Protein AF-A0A6N7E2V2-F1 (afdb_monomer_lite)

Radius of gyration: 22.93 Å; chains: 1; bounding box: 72×33×45 Å

Structure (mmCIF, N/CA/C/O backbone):
data_AF-A0A6N7E2V2-F1
#
_entry.id   AF-A0A6N7E2V2-F1
#
loop_
_atom_site.group_PDB
_atom_site.id
_atom_site.type_symbol
_atom_site.label_atom_id
_atom_site.label_alt_id
_atom_site.label_comp_id
_atom_site.label_asym_id
_atom_site.label_entity_id
_atom_site.label_seq_id
_atom_site.pdbx_PDB_ins_code
_atom_site.Cartn_x
_atom_site.Cartn_y
_atom_site.Cartn_z
_atom_site.occupancy
_atom_site.B_iso_or_equiv
_atom_site.auth_seq_id
_atom_site.auth_comp_id
_atom_site.auth_asym_id
_atom_site.auth_atom_id
_atom_site.pdbx_PDB_model_num
ATOM 1 N N . MET A 1 1 ? 50.466 2.145 -22.787 1.00 43.88 1 MET A N 1
ATOM 2 C CA . MET A 1 1 ? 49.376 1.273 -23.292 1.00 43.88 1 MET A CA 1
ATOM 3 C C . MET A 1 1 ? 48.360 1.014 -22.179 1.00 43.88 1 MET A C 1
ATOM 5 O O . MET A 1 1 ? 48.572 0.124 -21.371 1.00 43.88 1 MET A O 1
ATOM 9 N N . ARG A 1 2 ? 47.292 1.819 -22.063 1.00 52.34 2 ARG A N 1
ATOM 10 C CA . ARG A 1 2 ? 46.244 1.631 -21.031 1.00 52.34 2 ARG A CA 1
ATOM 11 C C . ARG A 1 2 ? 44.860 2.116 -21.496 1.00 52.34 2 ARG A C 1
ATOM 13 O O . ARG A 1 2 ? 44.104 2.671 -20.714 1.00 52.34 2 ARG A O 1
ATOM 20 N N . LEU A 1 3 ? 44.552 1.956 -22.787 1.00 51.25 3 LEU A N 1
ATOM 21 C CA . LEU A 1 3 ? 43.336 2.525 -23.394 1.00 51.25 3 LEU A CA 1
ATOM 22 C C . LEU A 1 3 ? 42.406 1.501 -24.068 1.00 51.25 3 LEU A C 1
ATOM 24 O O . LEU A 1 3 ? 41.339 1.885 -24.523 1.00 51.25 3 LEU A O 1
ATOM 28 N N . LEU A 1 4 ? 42.747 0.205 -24.088 1.00 49.00 4 LEU A N 1
ATOM 29 C CA . LEU A 1 4 ? 41.948 -0.811 -24.800 1.00 49.00 4 LEU A CA 1
ATOM 30 C C . LEU A 1 4 ? 41.183 -1.798 -23.894 1.00 49.00 4 LEU A C 1
ATOM 32 O O . LEU A 1 4 ? 40.393 -2.582 -24.404 1.00 49.00 4 LEU A O 1
ATOM 36 N N . SER A 1 5 ? 41.349 -1.759 -22.564 1.00 56.00 5 SER A N 1
ATOM 37 C CA . SER A 1 5 ? 40.615 -2.649 -21.634 1.00 56.00 5 SER A CA 1
ATOM 38 C C . SER A 1 5 ? 39.292 -2.072 -21.109 1.00 56.00 5 SER A C 1
ATOM 40 O O . SER A 1 5 ? 38.457 -2.808 -20.586 1.00 56.00 5 SER A O 1
ATOM 42 N N . GLN A 1 6 ? 39.086 -0.762 -21.258 1.00 60.50 6 GLN A N 1
ATOM 43 C CA . GLN A 1 6 ? 37.914 -0.037 -20.758 1.00 60.50 6 GLN A CA 1
ATOM 44 C C . GLN A 1 6 ? 36.569 -0.448 -21.406 1.00 60.50 6 GLN A C 1
ATOM 46 O O . GLN A 1 6 ? 35.595 -0.585 -20.665 1.00 60.50 6 GLN A O 1
ATOM 51 N N . PRO A 1 7 ? 36.451 -0.709 -22.730 1.00 64.75 7 PRO A N 1
ATOM 52 C CA . PRO A 1 7 ? 35.139 -0.962 -23.337 1.00 64.75 7 PRO A CA 1
ATOM 53 C C . PRO A 1 7 ? 34.546 -2.328 -22.960 1.00 64.75 7 PRO A C 1
ATOM 55 O O . PRO A 1 7 ? 33.330 -2.450 -22.820 1.00 64.75 7 PRO A O 1
ATOM 58 N N . PHE A 1 8 ? 35.380 -3.351 -22.741 1.00 71.62 8 PHE A N 1
ATOM 59 C CA . PHE A 1 8 ? 34.903 -4.691 -22.381 1.00 71.62 8 PHE A CA 1
ATOM 60 C C . PHE A 1 8 ? 34.397 -4.757 -20.934 1.00 71.62 8 PHE A C 1
ATOM 62 O O . PHE A 1 8 ? 33.333 -5.316 -20.671 1.00 71.62 8 PHE A O 1
ATOM 69 N N . ILE A 1 9 ? 35.114 -4.130 -19.996 1.00 74.31 9 ILE A N 1
ATOM 70 C CA . ILE A 1 9 ? 34.689 -4.046 -18.591 1.00 74.31 9 ILE A CA 1
ATOM 71 C C . ILE A 1 9 ? 33.374 -3.264 -18.488 1.00 74.31 9 ILE A C 1
ATOM 73 O O . ILE A 1 9 ? 32.442 -3.720 -17.824 1.00 74.31 9 ILE A O 1
ATOM 77 N N . LEU A 1 10 ? 33.263 -2.147 -19.215 1.00 72.81 10 LEU A N 1
ATOM 78 C CA . LEU A 1 10 ? 32.038 -1.353 -19.276 1.00 72.81 10 LEU A CA 1
ATOM 79 C C . LEU A 1 10 ? 30.864 -2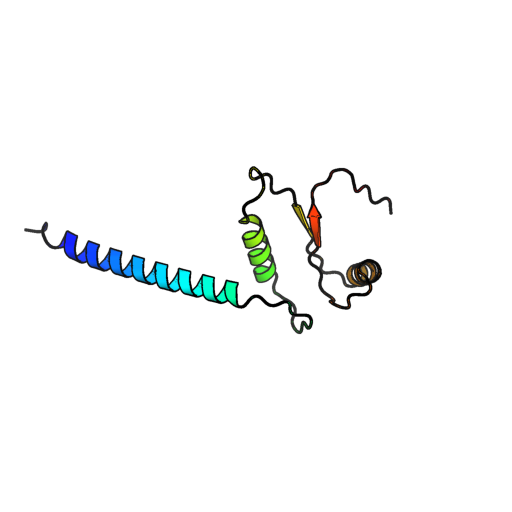.169 -19.849 1.00 72.81 10 LEU A C 1
ATOM 81 O O . LEU A 1 10 ? 29.771 -2.159 -19.288 1.00 72.81 10 LEU A O 1
ATOM 85 N N . TYR A 1 11 ? 31.090 -2.940 -20.917 1.00 77.38 11 TYR A N 1
ATOM 86 C CA . TYR A 1 11 ? 30.075 -3.813 -21.518 1.00 77.38 11 TYR A CA 1
ATOM 87 C C . TYR A 1 11 ? 29.565 -4.886 -20.543 1.00 77.38 11 TYR A C 1
ATOM 89 O O . TYR A 1 11 ? 28.354 -5.086 -20.403 1.00 77.38 11 TYR A O 1
ATOM 97 N N . VAL A 1 12 ? 30.470 -5.553 -19.822 1.00 80.44 12 VAL A N 1
ATOM 98 C CA . VAL A 1 12 ? 30.105 -6.551 -18.804 1.00 80.44 12 VAL A CA 1
ATOM 99 C C . VAL A 1 12 ? 29.312 -5.901 -17.664 1.00 80.44 12 VAL A C 1
ATOM 101 O O . VAL A 1 12 ? 28.290 -6.444 -17.240 1.00 80.44 12 VAL A O 1
ATOM 104 N N . GLN A 1 13 ? 29.723 -4.717 -17.202 1.00 78.44 13 GLN A N 1
ATOM 105 C CA . GLN A 1 13 ? 29.016 -3.970 -16.157 1.00 78.44 13 GLN A CA 1
ATOM 106 C C . GLN A 1 13 ? 27.604 -3.552 -16.591 1.00 78.44 13 GLN A C 1
ATOM 108 O O . GLN A 1 13 ? 26.650 -3.756 -15.839 1.00 78.44 13 GLN A O 1
ATOM 113 N N . VAL A 1 14 ? 27.437 -3.044 -17.815 1.00 84.19 14 VAL A N 1
ATOM 114 C CA . VAL A 1 14 ? 26.127 -2.646 -18.355 1.00 84.19 14 VAL A CA 1
ATOM 115 C C . VAL A 1 14 ? 25.184 -3.845 -18.471 1.00 84.19 14 VAL A C 1
ATOM 117 O O . VAL A 1 14 ? 24.017 -3.750 -18.089 1.00 84.19 14 VAL A O 1
ATOM 120 N N . ASN A 1 15 ? 25.671 -4.999 -18.936 1.00 84.69 15 ASN A N 1
ATOM 121 C CA . ASN A 1 15 ? 24.843 -6.205 -19.023 1.00 84.69 15 ASN A CA 1
ATOM 122 C C . ASN A 1 15 ? 24.472 -6.762 -17.644 1.00 84.69 15 ASN A C 1
ATOM 124 O O . ASN A 1 15 ? 23.341 -7.215 -17.454 1.00 84.69 15 ASN A O 1
ATOM 128 N N . LYS A 1 16 ? 25.375 -6.668 -16.661 1.00 89.19 16 LYS A N 1
ATOM 129 C CA . LYS A 1 16 ? 25.076 -7.022 -15.268 1.00 89.19 16 LYS A CA 1
ATOM 130 C C . LYS A 1 16 ? 23.968 -6.134 -14.693 1.00 89.19 16 LYS A C 1
ATOM 132 O O . LYS A 1 16 ? 23.017 -6.655 -14.117 1.00 89.19 16 LYS A O 1
ATOM 137 N N . LEU A 1 17 ? 24.041 -4.818 -14.905 1.00 89.81 17 LEU A N 1
ATOM 138 C CA . LEU A 1 17 ? 23.006 -3.875 -14.465 1.00 89.81 17 LEU A CA 1
ATOM 139 C C . LEU A 1 17 ? 21.664 -4.123 -15.159 1.00 89.81 17 LEU A C 1
ATOM 141 O O . LEU A 1 17 ? 20.624 -4.126 -14.502 1.00 89.81 17 LEU A O 1
ATOM 145 N N . ARG A 1 18 ? 21.675 -4.388 -16.472 1.00 90.50 18 ARG A N 1
ATOM 146 C CA . ARG A 1 18 ? 20.460 -4.725 -17.228 1.00 90.50 18 ARG A CA 1
ATOM 147 C C . ARG A 1 18 ? 19.784 -5.969 -16.660 1.00 90.50 18 ARG A C 1
ATOM 149 O O . ARG A 1 18 ? 18.570 -5.968 -16.481 1.00 90.50 18 ARG A O 1
ATOM 156 N N . ARG A 1 19 ? 20.564 -7.006 -16.348 1.00 92.81 19 ARG A N 1
ATOM 157 C CA . ARG A 1 19 ? 20.044 -8.242 -15.760 1.00 92.81 19 ARG A CA 1
ATOM 158 C C . ARG A 1 19 ? 19.408 -7.997 -14.390 1.00 92.81 19 ARG A C 1
ATOM 160 O O . ARG A 1 19 ? 18.269 -8.400 -14.194 1.00 92.81 19 ARG A O 1
ATOM 167 N N . ILE A 1 20 ? 20.087 -7.274 -13.498 1.00 93.62 20 ILE A N 1
ATOM 168 C CA . ILE A 1 20 ? 19.546 -6.929 -12.170 1.00 93.62 20 ILE A CA 1
ATOM 169 C C . ILE A 1 20 ? 18.237 -6.141 -12.308 1.00 93.62 20 ILE A C 1
ATOM 171 O O . ILE A 1 20 ? 17.257 -6.443 -11.633 1.00 93.62 20 ILE A O 1
ATOM 175 N N . LYS A 1 21 ? 18.183 -5.169 -13.228 1.00 93.25 21 LYS A N 1
ATOM 176 C CA . LYS A 1 21 ? 16.963 -4.393 -13.489 1.00 93.25 21 LYS A CA 1
ATOM 177 C C . LYS A 1 21 ? 15.799 -5.284 -13.932 1.00 93.25 21 LYS A C 1
ATOM 179 O O . LYS A 1 21 ? 14.681 -5.084 -13.468 1.00 93.25 21 LYS A O 1
ATOM 184 N N . MET A 1 22 ? 16.052 -6.257 -14.807 1.00 93.88 22 MET A N 1
ATOM 185 C CA . MET A 1 22 ? 15.026 -7.198 -15.268 1.00 93.88 22 MET A CA 1
ATOM 186 C C . MET A 1 22 ? 14.551 -8.134 -14.155 1.00 93.88 22 MET A C 1
ATOM 188 O O . MET A 1 22 ? 13.353 -8.368 -14.030 1.00 93.88 22 MET A O 1
ATOM 192 N N . GLU A 1 23 ? 15.465 -8.637 -13.324 1.00 94.81 23 GLU A N 1
ATOM 193 C CA . GLU A 1 23 ? 15.116 -9.478 -12.173 1.00 94.81 23 GLU A CA 1
ATOM 194 C C . GLU A 1 23 ? 14.242 -8.705 -11.167 1.00 94.81 23 GLU A C 1
ATOM 196 O O . GLU A 1 23 ? 13.195 -9.206 -10.757 1.00 94.81 23 GLU A O 1
ATOM 201 N N . LEU A 1 24 ? 14.597 -7.452 -10.852 1.00 93.81 24 LEU A N 1
ATOM 202 C CA . LEU A 1 24 ? 13.795 -6.574 -9.988 1.00 93.81 24 LEU A CA 1
ATOM 203 C C . LEU A 1 24 ? 12.419 -6.261 -10.585 1.00 93.81 24 LEU A C 1
ATOM 205 O O . LEU A 1 24 ? 11.414 -6.283 -9.877 1.00 93.81 24 LEU A O 1
ATOM 209 N N . PHE A 1 25 ? 12.363 -5.989 -11.889 1.00 94.06 25 PHE A N 1
ATOM 210 C CA . PHE A 1 25 ? 11.106 -5.720 -12.581 1.00 94.06 25 PHE A CA 1
ATOM 211 C C . PHE A 1 25 ? 10.166 -6.930 -12.537 1.00 94.06 25 PHE A C 1
ATOM 213 O O . PHE A 1 25 ? 8.991 -6.788 -12.205 1.00 94.06 25 PHE A O 1
ATOM 220 N N . ASN A 1 26 ? 10.690 -8.130 -12.790 1.00 94.88 26 ASN A N 1
ATOM 221 C CA . ASN A 1 26 ? 9.908 -9.361 -12.707 1.00 94.88 26 ASN A CA 1
ATOM 222 C C . ASN A 1 26 ? 9.438 -9.641 -11.274 1.00 94.88 26 ASN A C 1
ATOM 224 O O . ASN A 1 26 ? 8.297 -10.052 -11.076 1.00 94.88 26 ASN A O 1
ATOM 228 N N . ALA A 1 27 ? 10.282 -9.386 -10.270 1.00 94.56 27 ALA A N 1
ATOM 229 C CA . ALA A 1 27 ? 9.888 -9.519 -8.871 1.00 94.56 27 ALA A CA 1
ATOM 230 C C . ALA A 1 27 ? 8.715 -8.587 -8.521 1.00 94.56 27 ALA A C 1
ATOM 232 O O . ALA A 1 27 ? 7.750 -9.024 -7.893 1.00 94.56 27 ALA A O 1
ATOM 233 N N . LEU A 1 28 ? 8.753 -7.334 -8.984 1.00 92.19 28 LEU A N 1
ATOM 234 C CA . LEU A 1 28 ? 7.662 -6.379 -8.793 1.00 92.19 28 LEU A CA 1
ATOM 235 C C . LEU A 1 28 ? 6.369 -6.837 -9.483 1.00 92.19 28 LEU A C 1
ATOM 237 O O . LEU A 1 28 ? 5.310 -6.824 -8.857 1.00 92.19 28 LEU A O 1
ATOM 241 N N . LEU A 1 29 ? 6.448 -7.277 -10.744 1.00 93.94 29 LEU A N 1
ATOM 242 C CA . LEU A 1 29 ? 5.285 -7.793 -11.476 1.00 93.94 29 LEU A CA 1
ATOM 243 C C . LEU A 1 29 ? 4.653 -8.992 -10.770 1.00 93.94 29 LEU A C 1
ATOM 245 O O . LEU A 1 29 ? 3.429 -9.054 -10.653 1.00 93.94 29 LEU A O 1
ATOM 249 N N . ASN A 1 30 ? 5.473 -9.902 -10.244 1.00 92.38 30 ASN A N 1
ATOM 250 C CA . ASN A 1 30 ? 4.981 -11.023 -9.458 1.00 92.38 30 ASN A CA 1
ATOM 251 C C . ASN A 1 30 ? 4.201 -10.522 -8.237 1.00 92.38 30 ASN A C 1
ATOM 253 O O . ASN A 1 30 ? 3.041 -10.885 -8.078 1.00 92.38 30 ASN A O 1
ATOM 257 N N . VAL A 1 31 ? 4.760 -9.625 -7.422 1.00 89.88 31 VAL A N 1
ATOM 258 C CA . VAL A 1 31 ? 4.050 -9.108 -6.235 1.00 89.88 31 VAL A CA 1
ATOM 259 C C . VAL A 1 31 ? 2.721 -8.438 -6.609 1.00 89.88 31 VAL A C 1
ATOM 261 O O . VAL A 1 31 ? 1.703 -8.696 -5.967 1.00 89.88 31 VAL A O 1
ATOM 264 N N . LEU A 1 32 ? 2.698 -7.634 -7.677 1.00 87.12 32 LEU A N 1
ATOM 265 C CA . LEU A 1 32 ? 1.481 -6.958 -8.138 1.00 87.12 32 LEU A CA 1
ATOM 266 C C . LEU A 1 32 ? 0.424 -7.935 -8.674 1.00 87.12 32 LEU A C 1
ATOM 268 O O . LEU A 1 32 ? -0.771 -7.705 -8.483 1.00 87.12 32 LEU A O 1
ATOM 272 N N . SER A 1 33 ? 0.848 -9.033 -9.305 1.00 87.44 33 SER A N 1
ATOM 273 C CA . SER A 1 33 ? -0.058 -10.053 -9.850 1.00 87.44 33 SER A CA 1
ATOM 274 C C . SER A 1 33 ? -0.766 -10.886 -8.772 1.00 87.44 33 SER A C 1
ATOM 276 O O . SER A 1 33 ? -1.888 -11.333 -8.986 1.00 87.44 33 SER A O 1
ATOM 278 N N . TRP A 1 34 ? -0.163 -11.040 -7.588 1.00 82.38 34 TRP A N 1
ATOM 279 C CA . TRP A 1 34 ? -0.692 -11.858 -6.485 1.00 82.38 34 TRP A CA 1
ATOM 280 C C . TRP A 1 34 ? -1.590 -11.093 -5.494 1.00 82.38 34 TRP A C 1
ATOM 282 O O . TRP A 1 34 ? -1.962 -11.617 -4.436 1.00 82.38 34 TRP A O 1
ATOM 292 N N . ARG A 1 35 ? -1.971 -9.850 -5.815 1.00 82.88 35 ARG A N 1
ATOM 293 C CA . ARG A 1 35 ? -2.821 -9.020 -4.953 1.00 82.88 35 ARG A CA 1
ATOM 294 C C . ARG A 1 35 ? -4.235 -9.608 -4.835 1.00 82.88 35 ARG A C 1
ATOM 296 O O . ARG A 1 35 ? -5.047 -9.475 -5.745 1.00 82.88 35 ARG A O 1
ATOM 303 N N . HIS A 1 36 ? -4.564 -10.157 -3.669 1.00 82.06 36 HIS A N 1
ATOM 304 C CA . HIS A 1 36 ? -5.917 -10.578 -3.297 1.00 82.06 36 HIS A CA 1
ATOM 305 C C . HIS A 1 36 ? -6.383 -9.850 -2.028 1.00 82.06 36 HIS A C 1
ATOM 307 O O . HIS A 1 36 ? -5.571 -9.407 -1.215 1.00 82.06 36 HIS A O 1
ATOM 313 N N . ALA A 1 37 ? -7.697 -9.690 -1.866 1.00 79.75 37 ALA A N 1
ATOM 314 C CA . ALA A 1 37 ? -8.270 -9.054 -0.683 1.00 79.75 37 ALA A CA 1
ATOM 315 C C . ALA A 1 37 ? -8.314 -10.054 0.483 1.00 79.75 37 ALA A C 1
ATOM 317 O O . ALA A 1 37 ? -9.042 -11.044 0.434 1.00 79.75 37 ALA A O 1
ATOM 318 N N . VAL A 1 38 ? -7.535 -9.791 1.533 1.00 80.56 38 VAL A N 1
ATOM 319 C CA . VAL A 1 38 ? -7.509 -10.604 2.756 1.00 80.56 38 VAL A CA 1
ATOM 320 C C . VAL A 1 38 ? -8.524 -10.054 3.760 1.00 80.56 38 VAL A C 1
ATOM 322 O O . VAL A 1 38 ? -8.572 -8.851 3.998 1.00 80.56 38 VAL A O 1
ATOM 325 N N . HIS A 1 39 ? -9.328 -10.934 4.364 1.00 75.00 39 HIS A N 1
ATOM 326 C CA . HIS A 1 39 ? -10.350 -10.555 5.351 1.00 75.00 39 HIS A CA 1
ATOM 327 C C . HIS A 1 39 ? -9.944 -10.857 6.808 1.00 75.00 39 HIS A C 1
ATOM 329 O O . HIS A 1 39 ? -10.482 -10.263 7.744 1.00 75.00 39 HIS A O 1
ATOM 335 N N . GLN A 1 40 ? -8.991 -11.769 7.019 1.00 76.25 40 GLN A N 1
ATOM 336 C CA . GLN A 1 40 ? -8.529 -12.188 8.344 1.00 76.25 40 GLN A CA 1
ATOM 337 C C . GLN A 1 40 ? -7.118 -11.659 8.617 1.00 76.25 40 GLN A C 1
ATOM 339 O O . GLN A 1 40 ? -6.207 -11.869 7.823 1.00 76.25 40 GLN A O 1
ATOM 344 N N . PHE A 1 41 ? -6.934 -10.995 9.759 1.00 79.62 41 PHE A N 1
ATOM 345 C CA . PHE A 1 41 ? -5.665 -10.380 10.153 1.00 79.62 41 PHE A CA 1
ATOM 346 C C . PHE A 1 41 ? -5.260 -10.868 11.541 1.00 79.62 41 PHE A C 1
ATOM 348 O O . PHE A 1 41 ? -6.065 -10.818 12.469 1.00 79.62 41 PHE A O 1
ATOM 355 N N . THR A 1 42 ? -4.011 -11.298 11.693 1.00 75.19 42 THR A N 1
ATOM 356 C CA . THR A 1 42 ? -3.492 -11.870 12.945 1.00 75.19 42 THR A CA 1
ATOM 357 C C . THR A 1 42 ? -2.597 -10.884 13.694 1.00 75.19 42 THR A C 1
ATOM 359 O O . THR A 1 42 ? -2.824 -10.607 14.869 1.00 75.19 42 THR A O 1
ATOM 362 N N . ASN A 1 43 ? -1.646 -10.255 13.001 1.00 78.81 43 ASN A N 1
ATOM 363 C CA . ASN A 1 43 ? -0.560 -9.506 13.643 1.00 78.81 43 ASN A CA 1
ATOM 364 C C . ASN A 1 43 ? -0.696 -7.998 13.452 1.00 78.81 43 ASN A C 1
ATOM 366 O O . ASN A 1 43 ? -1.185 -7.548 12.417 1.00 78.81 43 ASN A O 1
ATOM 370 N N . GLN A 1 44 ? -0.279 -7.210 14.444 1.00 79.00 44 GLN A N 1
ATOM 371 C CA . GLN A 1 44 ? -0.094 -5.766 14.269 1.00 79.00 44 GLN A CA 1
ATOM 372 C C . GLN A 1 44 ? 1.121 -5.506 13.365 1.00 79.00 44 GLN A C 1
ATOM 374 O O . GLN A 1 44 ? 2.064 -6.294 13.358 1.00 79.00 44 GLN A O 1
ATOM 379 N N . ILE A 1 45 ? 1.073 -4.421 12.595 1.00 84.94 45 ILE A N 1
ATOM 380 C CA . ILE A 1 45 ? 2.181 -3.983 11.735 1.00 84.94 45 ILE A CA 1
ATOM 381 C C . ILE A 1 45 ? 3.021 -2.935 12.464 1.00 84.94 45 ILE A C 1
ATOM 383 O O . ILE A 1 45 ? 2.493 -2.192 13.294 1.00 84.94 45 ILE A O 1
ATOM 387 N N . SER A 1 46 ? 4.317 -2.882 12.166 1.00 89.56 46 SER A N 1
ATOM 388 C CA . SER A 1 46 ? 5.218 -1.895 12.764 1.00 89.56 46 SER A CA 1
ATOM 389 C C . SER A 1 46 ? 4.979 -0.493 12.196 1.00 89.56 46 SER A C 1
ATOM 391 O O . SER A 1 46 ? 4.451 -0.325 11.094 1.00 89.56 46 SER A O 1
ATOM 393 N N . THR A 1 47 ? 5.418 0.531 12.928 1.00 88.44 47 THR A N 1
ATOM 394 C CA . THR A 1 47 ? 5.385 1.924 12.454 1.00 88.44 47 THR A CA 1
ATOM 395 C C . THR A 1 47 ? 6.165 2.104 11.152 1.00 88.44 47 THR A C 1
ATOM 397 O O . THR A 1 47 ? 5.725 2.830 10.269 1.00 88.44 47 THR A O 1
ATOM 400 N N . GLU A 1 48 ? 7.282 1.393 10.992 1.00 92.31 48 GLU A N 1
ATOM 401 C CA . GLU A 1 48 ? 8.079 1.403 9.761 1.00 92.31 48 GLU A CA 1
ATOM 402 C C . GLU A 1 48 ? 7.291 0.847 8.566 1.00 92.31 48 GLU A C 1
ATOM 404 O O . GLU A 1 48 ? 7.268 1.447 7.495 1.00 92.31 48 GLU A O 1
ATOM 409 N N . GLN A 1 49 ? 6.568 -0.262 8.752 1.00 89.31 49 GLN A N 1
ATOM 410 C CA . GLN A 1 49 ? 5.715 -0.818 7.700 1.00 89.31 49 GLN A CA 1
ATOM 411 C C . GLN A 1 49 ? 4.593 0.148 7.307 1.00 89.31 49 GLN A C 1
ATOM 413 O O . GLN A 1 49 ? 4.276 0.268 6.126 1.00 89.31 49 GLN A O 1
ATOM 418 N N . ILE A 1 50 ? 4.009 0.855 8.279 1.00 89.88 50 ILE A N 1
ATOM 419 C CA . ILE A 1 50 ? 3.010 1.899 8.017 1.00 89.88 50 ILE A CA 1
ATOM 420 C C . ILE A 1 50 ? 3.630 3.035 7.199 1.00 89.88 50 ILE A C 1
ATOM 422 O O . ILE A 1 50 ? 3.037 3.457 6.210 1.00 89.88 50 ILE A O 1
ATOM 426 N N . GLN A 1 51 ? 4.819 3.500 7.577 1.00 91.81 51 GLN A N 1
ATOM 427 C CA . GLN A 1 51 ? 5.513 4.577 6.879 1.00 91.81 51 GLN A CA 1
ATOM 428 C C . GLN A 1 51 ? 5.815 4.202 5.422 1.00 91.81 51 GLN A C 1
ATOM 430 O O . GLN A 1 51 ? 5.481 4.960 4.514 1.00 91.81 51 GLN A O 1
ATOM 435 N N . ASN A 1 52 ? 6.314 2.986 5.185 1.00 92.19 52 ASN A N 1
ATOM 436 C CA . ASN A 1 52 ? 6.562 2.476 3.836 1.00 92.19 52 ASN A CA 1
ATOM 437 C C . ASN A 1 52 ? 5.285 2.448 2.976 1.00 92.19 52 ASN A C 1
ATOM 439 O O . ASN A 1 52 ? 5.328 2.747 1.784 1.00 92.19 52 ASN A O 1
ATOM 443 N N . LEU A 1 53 ? 4.130 2.113 3.565 1.00 90.19 53 LEU A N 1
ATOM 444 C CA . LEU A 1 53 ? 2.842 2.142 2.861 1.00 90.19 53 LEU A CA 1
ATOM 445 C C . LEU A 1 53 ? 2.401 3.571 2.522 1.00 90.19 53 LEU A C 1
ATOM 447 O O . LEU A 1 53 ? 1.889 3.809 1.425 1.00 90.19 53 LEU A O 1
ATOM 451 N N . LEU A 1 54 ? 2.593 4.521 3.440 1.00 90.69 54 LEU A N 1
ATOM 452 C CA . LEU A 1 54 ? 2.269 5.929 3.206 1.00 90.69 54 LEU A CA 1
ATOM 453 C C . LEU A 1 54 ? 3.134 6.519 2.088 1.00 90.69 54 LEU A C 1
ATOM 455 O O . LEU A 1 54 ? 2.600 7.148 1.176 1.00 90.69 54 LEU A O 1
ATOM 459 N N . GLU A 1 55 ? 4.438 6.250 2.111 1.00 91.81 55 GLU A N 1
ATOM 460 C CA . GLU A 1 55 ? 5.373 6.674 1.065 1.00 91.81 55 GLU A CA 1
ATOM 461 C C . GLU A 1 55 ? 5.014 6.068 -0.289 1.00 91.81 55 GLU A C 1
ATOM 463 O O . GLU A 1 55 ? 4.875 6.795 -1.271 1.00 91.81 55 GLU A O 1
ATOM 468 N N . ALA A 1 56 ? 4.761 4.756 -0.340 1.00 90.75 56 ALA A N 1
ATOM 469 C CA . ALA A 1 56 ? 4.324 4.089 -1.563 1.00 90.75 56 ALA A CA 1
ATOM 470 C C . ALA A 1 56 ? 3.027 4.696 -2.126 1.00 90.75 56 ALA A C 1
ATOM 472 O O . ALA A 1 56 ? 2.887 4.834 -3.341 1.00 90.75 56 ALA A O 1
ATOM 473 N N . THR A 1 57 ? 2.095 5.102 -1.259 1.00 88.19 57 THR A N 1
ATOM 474 C CA . THR A 1 57 ? 0.842 5.741 -1.690 1.00 88.19 57 THR A CA 1
ATOM 475 C C . THR A 1 57 ? 1.076 7.159 -2.221 1.00 88.19 57 THR A C 1
ATOM 477 O O . THR A 1 57 ? 0.446 7.558 -3.198 1.00 88.19 57 THR A O 1
ATOM 480 N N . GLY A 1 58 ? 2.022 7.906 -1.644 1.00 87.56 58 GLY A N 1
ATOM 481 C CA . GLY A 1 58 ? 2.434 9.225 -2.138 1.00 87.56 58 GLY A CA 1
ATOM 482 C C . GLY A 1 58 ? 3.124 9.194 -3.508 1.00 87.56 58 GLY A C 1
ATOM 483 O O . GLY A 1 58 ? 3.186 10.214 -4.189 1.00 87.56 58 GLY A O 1
ATOM 484 N N . LEU A 1 59 ? 3.610 8.030 -3.946 1.00 89.25 59 LEU A N 1
ATOM 485 C CA . LEU A 1 59 ? 4.223 7.841 -5.266 1.00 89.25 59 LEU A CA 1
ATOM 486 C C . LEU A 1 59 ? 3.202 7.554 -6.378 1.00 89.25 59 LEU A C 1
ATOM 488 O O . LEU A 1 59 ? 3.576 7.443 -7.548 1.00 89.25 59 LEU A O 1
ATO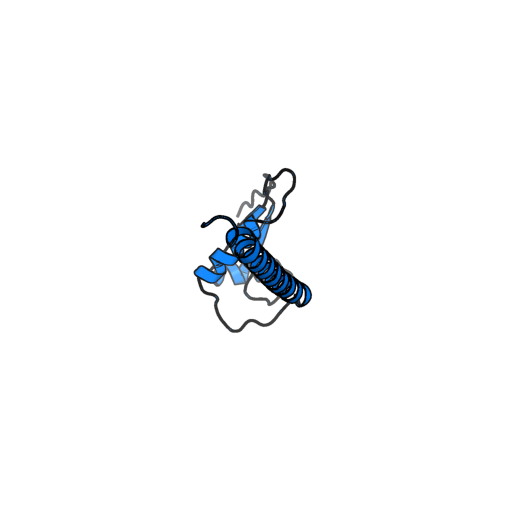M 492 N N . VAL A 1 60 ? 1.917 7.421 -6.042 1.00 86.62 60 VAL A N 1
ATOM 493 C CA . VAL A 1 60 ? 0.862 7.171 -7.026 1.00 86.62 60 VAL A CA 1
ATOM 494 C C . VAL A 1 60 ? 0.667 8.403 -7.911 1.00 86.62 60 VAL A C 1
ATOM 496 O O . VAL A 1 60 ? 0.566 9.535 -7.435 1.00 86.62 60 VAL A O 1
ATOM 499 N N . ALA A 1 61 ? 0.571 8.176 -9.223 1.00 86.06 61 ALA A N 1
ATOM 500 C CA . ALA A 1 61 ? 0.219 9.225 -10.170 1.00 86.06 61 ALA A CA 1
ATOM 501 C C . ALA A 1 61 ? -1.187 9.756 -9.856 1.00 86.06 61 ALA A C 1
ATOM 503 O O . ALA A 1 61 ? -2.162 9.006 -9.855 1.00 86.06 61 ALA A O 1
ATOM 504 N N . THR A 1 62 ? -1.292 11.058 -9.602 1.00 83.44 62 THR A N 1
ATOM 505 C CA . THR A 1 62 ? -2.567 11.731 -9.338 1.00 83.44 62 THR A CA 1
ATOM 506 C C . THR A 1 62 ? -2.853 12.791 -10.383 1.00 83.44 62 THR A C 1
ATOM 508 O O . THR A 1 62 ? -1.952 13.271 -11.075 1.00 83.44 62 THR A O 1
ATOM 511 N N . PHE A 1 63 ? -4.128 13.145 -10.515 1.00 78.12 63 PHE A N 1
ATOM 512 C CA . PHE A 1 63 ? -4.585 14.160 -11.453 1.00 78.12 63 PHE A CA 1
ATOM 513 C C . PHE A 1 63 ? -3.829 15.478 -11.243 1.00 78.12 63 PHE A C 1
ATOM 515 O O . PHE A 1 63 ? -3.824 16.013 -10.137 1.00 78.12 63 PHE A O 1
ATOM 522 N N . TYR A 1 64 ? -3.133 15.952 -12.283 1.00 80.88 64 TYR A N 1
ATOM 523 C CA . TYR A 1 64 ? -2.234 17.118 -12.248 1.00 80.88 64 TYR A CA 1
ATOM 524 C C . TYR A 1 64 ? -1.208 17.135 -11.094 1.00 80.88 64 TYR A C 1
ATOM 526 O O . TYR A 1 64 ? -0.690 18.192 -10.747 1.00 80.88 64 TYR A O 1
ATOM 534 N N . GLY A 1 65 ? -0.902 15.984 -10.485 1.00 79.00 65 GLY A N 1
ATOM 535 C CA . GLY A 1 65 ? -0.046 15.916 -9.298 1.00 79.00 65 GLY A CA 1
ATOM 536 C C . GLY A 1 65 ? -0.666 16.520 -8.030 1.00 79.00 65 GLY A C 1
ATOM 537 O O . GLY A 1 65 ? 0.051 16.727 -7.059 1.00 79.00 65 GLY A O 1
ATOM 538 N N . LEU A 1 66 ? -1.976 16.796 -8.020 1.00 81.25 66 LEU A N 1
ATOM 539 C CA . LEU A 1 66 ? -2.667 17.484 -6.923 1.00 81.25 66 LEU A CA 1
ATOM 540 C C . LEU A 1 66 ? -2.812 16.640 -5.653 1.00 81.25 66 LEU A C 1
ATOM 542 O O . LEU A 1 66 ? -3.114 17.200 -4.605 1.00 81.25 66 LEU A O 1
ATOM 546 N N . GLN A 1 67 ? -2.633 15.314 -5.745 1.00 83.19 67 GLN A N 1
ATOM 547 C CA . GLN A 1 67 ? -2.726 14.376 -4.619 1.00 83.19 67 GLN A CA 1
ATOM 548 C C . GLN A 1 67 ? -3.909 14.669 -3.682 1.00 83.19 67 GLN A C 1
ATOM 550 O O . GLN A 1 67 ? -3.746 14.746 -2.469 1.00 83.19 67 GLN A O 1
ATOM 555 N N . SER A 1 68 ? -5.108 14.852 -4.247 1.00 83.69 68 SER A N 1
ATOM 556 C CA . SER A 1 68 ? -6.309 15.303 -3.525 1.00 83.69 68 SER A CA 1
ATOM 557 C C . SER A 1 68 ? -6.926 14.216 -2.634 1.00 83.69 68 SER A C 1
ATOM 559 O O . SER A 1 68 ? -8.113 13.904 -2.736 1.00 83.69 68 SER A O 1
ATOM 561 N N . PHE A 1 69 ? -6.120 13.605 -1.771 1.00 82.75 69 PHE A N 1
ATOM 562 C CA . PHE A 1 69 ? -6.545 12.628 -0.790 1.00 82.75 69 PHE A CA 1
ATOM 563 C C . PHE A 1 69 ? -5.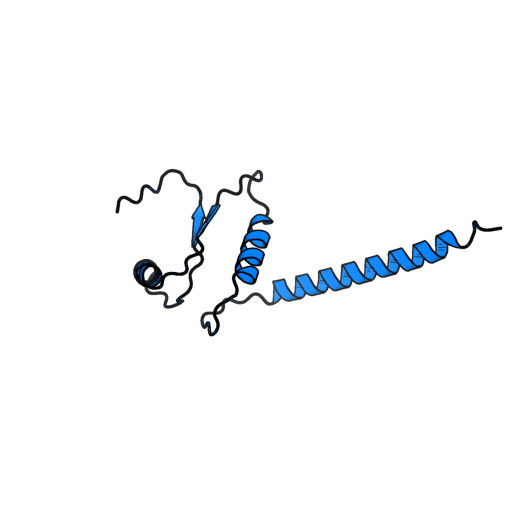778 12.780 0.524 1.00 82.75 69 PHE A C 1
ATOM 565 O O . PHE A 1 69 ? -4.607 13.149 0.554 1.00 82.75 69 PHE A O 1
ATOM 572 N N . ARG A 1 70 ? -6.431 12.431 1.632 1.00 82.62 70 ARG A N 1
ATOM 573 C CA . ARG A 1 70 ? -5.795 12.290 2.945 1.00 82.62 70 ARG A CA 1
ATOM 574 C C . ARG A 1 70 ? -5.929 10.855 3.430 1.00 82.62 70 ARG A C 1
ATOM 576 O O . ARG A 1 70 ? -7.001 10.257 3.327 1.00 82.62 70 ARG A O 1
ATOM 583 N N . ILE A 1 71 ? -4.837 10.319 3.971 1.00 84.75 71 ILE A N 1
ATOM 584 C CA . ILE A 1 71 ? -4.804 8.993 4.591 1.00 84.75 71 ILE A CA 1
ATOM 585 C C . ILE A 1 71 ? -4.839 9.174 6.101 1.00 84.75 71 ILE A C 1
ATOM 587 O O . ILE A 1 71 ? -3.954 9.796 6.686 1.00 84.75 71 ILE A O 1
ATOM 591 N N . LEU A 1 72 ? -5.857 8.605 6.739 1.00 83.19 72 LEU A N 1
ATOM 592 C CA . LEU A 1 72 ? -5.979 8.601 8.191 1.00 83.19 72 LEU A CA 1
ATOM 593 C C . LEU A 1 72 ? -5.459 7.271 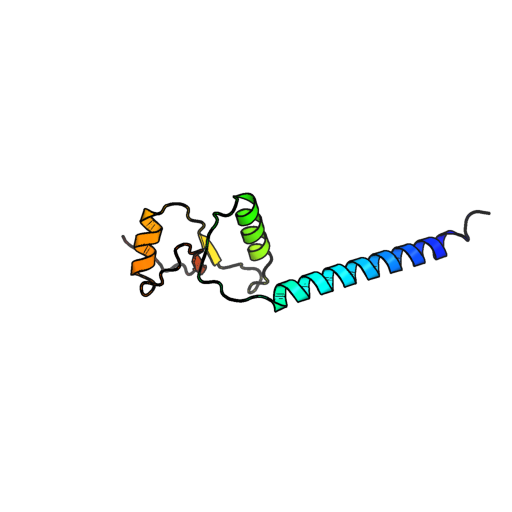8.744 1.00 83.19 72 LEU A C 1
ATOM 595 O O . LEU A 1 72 ? -6.045 6.212 8.504 1.00 83.19 72 LEU A O 1
ATOM 599 N N . VAL A 1 73 ? -4.368 7.326 9.511 1.00 81.62 73 VAL A N 1
ATOM 600 C CA . VAL A 1 73 ? -3.814 6.175 10.240 1.00 81.62 73 VAL A CA 1
ATOM 601 C C . VAL A 1 73 ? -4.320 6.222 11.678 1.00 81.62 73 VAL A C 1
ATOM 603 O O . VAL A 1 73 ? -4.051 7.189 12.388 1.00 81.62 73 VAL A O 1
ATOM 606 N N . ARG A 1 74 ? -5.068 5.204 12.136 1.00 71.31 74 ARG A N 1
ATOM 607 C CA . ARG A 1 74 ? -5.688 5.238 13.474 1.00 71.31 74 ARG A CA 1
ATOM 608 C C . ARG A 1 74 ? -5.432 3.998 14.333 1.00 71.31 74 ARG A C 1
ATOM 610 O O . ARG A 1 74 ? -5.717 2.859 13.953 1.00 71.31 74 ARG A O 1
ATOM 617 N N . ALA A 1 75 ? -4.943 4.250 15.549 1.00 63.25 75 ALA A N 1
ATOM 618 C CA . ALA A 1 75 ? -4.560 3.223 16.517 1.00 63.25 75 ALA A CA 1
ATOM 619 C C . ALA A 1 75 ? -5.657 2.863 17.544 1.00 63.25 75 ALA A C 1
ATOM 621 O O . ALA A 1 75 ? -5.662 1.738 18.030 1.00 63.25 75 ALA A O 1
ATOM 622 N N . SER A 1 76 ? -6.586 3.776 17.858 1.00 75.06 76 SER A N 1
ATOM 623 C CA . SER A 1 76 ? -7.563 3.581 18.946 1.00 75.06 76 SER A CA 1
ATOM 624 C C . SER A 1 76 ? -8.708 2.627 18.583 1.00 75.06 76 SER A C 1
ATOM 626 O O . SER A 1 76 ? -9.343 2.785 17.538 1.00 75.06 76 SER A O 1
ATOM 628 N N . ASP A 1 77 ? -9.008 1.686 19.481 1.00 74.69 77 ASP A N 1
ATOM 629 C CA . ASP A 1 77 ? -10.079 0.695 19.331 1.00 74.69 77 ASP A CA 1
ATOM 630 C C . ASP A 1 77 ? -11.491 1.285 19.430 1.00 74.69 77 ASP A C 1
ATOM 632 O O . ASP A 1 77 ? -12.385 0.839 18.711 1.00 74.69 77 ASP A O 1
ATOM 636 N N . SER A 1 78 ? -11.692 2.335 20.233 1.00 80.06 78 SER A N 1
ATOM 637 C CA . SER A 1 78 ? -13.018 2.943 20.420 1.00 80.06 78 SER A CA 1
ATOM 638 C C . SER A 1 78 ? -13.567 3.545 19.125 1.00 80.06 78 SER A C 1
ATOM 640 O O . SER A 1 78 ? -14.712 3.302 18.747 1.00 80.06 78 SER A O 1
ATOM 642 N N . ILE A 1 79 ? -12.725 4.260 18.377 1.00 76.81 79 ILE A N 1
ATOM 643 C CA . ILE A 1 79 ? -13.123 4.828 17.086 1.00 76.81 79 ILE A CA 1
ATOM 644 C C . ILE A 1 79 ? -13.315 3.742 16.025 1.00 76.81 79 ILE A C 1
ATOM 646 O O . ILE A 1 79 ? -14.171 3.873 15.151 1.00 76.81 79 ILE A O 1
ATOM 650 N N . ARG A 1 80 ? -12.546 2.649 16.075 1.00 73.56 80 ARG A N 1
ATOM 651 C CA . ARG A 1 80 ? -12.726 1.540 15.123 1.00 73.56 80 ARG A CA 1
ATOM 652 C C . ARG A 1 80 ? -14.115 0.927 15.245 1.00 73.56 80 ARG A C 1
ATOM 654 O O . ARG A 1 80 ? -14.706 0.591 14.221 1.00 73.56 80 ARG A O 1
ATOM 661 N N . GLN A 1 81 ? -14.618 0.798 16.470 1.00 76.88 81 GLN A N 1
ATOM 662 C CA . GLN A 1 81 ? -15.949 0.262 16.727 1.00 76.88 81 GLN A CA 1
ATOM 663 C C . GLN A 1 81 ? -17.036 1.176 16.147 1.00 76.88 81 GLN A C 1
ATOM 665 O O . GLN A 1 81 ? -17.876 0.696 15.391 1.00 76.88 81 GLN A O 1
ATOM 670 N N . GLN A 1 82 ? -16.927 2.490 16.362 1.00 81.31 82 GLN A N 1
ATOM 671 C CA . GLN A 1 82 ? -17.828 3.482 15.756 1.00 81.31 82 GLN A CA 1
ATOM 672 C C . GLN A 1 82 ? -17.799 3.419 14.218 1.00 81.31 82 GLN A C 1
ATOM 674 O O . GLN A 1 82 ? -18.832 3.368 13.557 1.00 81.31 82 GLN A O 1
ATOM 679 N N . LEU A 1 83 ? -16.611 3.321 13.612 1.00 77.25 83 LEU A N 1
ATOM 680 C CA . LEU A 1 83 ? -16.483 3.188 12.156 1.00 77.25 83 LEU A CA 1
ATOM 681 C C . LEU A 1 83 ? -17.042 1.863 11.618 1.00 77.25 83 LEU A C 1
ATOM 683 O O . LEU A 1 83 ? -17.373 1.774 10.437 1.00 77.25 83 LEU A O 1
ATOM 687 N N . ALA A 1 84 ? -17.093 0.794 12.414 1.00 74.38 84 ALA A N 1
ATOM 688 C CA . ALA A 1 84 ? -17.670 -0.480 11.984 1.00 74.38 84 ALA A CA 1
ATOM 689 C C . ALA A 1 84 ? -19.190 -0.377 11.795 1.00 74.38 84 ALA A C 1
ATOM 691 O O . ALA A 1 84 ? -19.725 -0.948 10.841 1.00 74.38 84 ALA A O 1
ATOM 692 N N . GLU A 1 85 ? -19.861 0.397 12.647 1.00 76.56 85 GLU A N 1
ATOM 693 C CA . GLU A 1 85 ? -21.308 0.624 12.601 1.00 76.56 85 GLU A CA 1
ATOM 694 C C . GLU A 1 85 ? -21.726 1.324 11.301 1.00 76.56 85 GLU A C 1
ATOM 696 O O . GLU A 1 85 ? -22.680 0.896 10.653 1.00 76.56 85 GLU A O 1
ATOM 701 N N . HIS A 1 86 ? -20.937 2.301 10.847 1.00 79.50 86 HIS A N 1
ATOM 702 C CA . HIS A 1 86 ? -21.192 3.064 9.619 1.00 79.50 86 HIS A CA 1
ATOM 703 C C . HIS A 1 86 ? -20.635 2.432 8.332 1.00 79.50 86 HIS A C 1
ATOM 705 O O . HIS A 1 86 ? -20.745 3.018 7.260 1.00 79.50 86 HIS A O 1
ATOM 711 N N . SER A 1 87 ? -20.034 1.238 8.388 1.00 73.62 87 SER A N 1
ATOM 712 C CA . SER A 1 87 ? -19.562 0.527 7.183 1.00 73.62 87 SER A CA 1
ATOM 713 C C . SER A 1 87 ? -20.230 -0.831 7.024 1.00 73.62 87 SER A C 1
ATOM 715 O O . SER A 1 87 ? -19.554 -1.850 6.875 1.00 73.62 87 SER A O 1
ATOM 717 N N . TYR A 1 88 ? -21.561 -0.859 7.105 1.00 73.31 88 TYR A N 1
ATOM 718 C CA . TYR A 1 88 ? -22.361 -2.073 6.905 1.00 73.31 88 TYR A CA 1
ATOM 719 C C . TYR A 1 88 ? -21.950 -3.248 7.806 1.00 73.31 88 TYR A C 1
ATOM 721 O O . TYR A 1 88 ? -22.046 -4.407 7.407 1.00 73.31 88 TYR A O 1
ATOM 729 N N . ARG A 1 89 ? -21.455 -2.961 9.019 1.00 66.38 89 ARG A N 1
ATOM 730 C CA . ARG A 1 89 ? -20.950 -3.971 9.965 1.00 66.38 89 ARG A CA 1
ATOM 731 C C . ARG A 1 89 ? -19.884 -4.894 9.365 1.00 66.38 89 ARG A C 1
ATOM 733 O O . ARG A 1 89 ? -19.728 -6.030 9.811 1.00 66.38 89 ARG A O 1
ATOM 740 N N . GLN A 1 90 ? -19.120 -4.414 8.380 1.00 65.38 90 GLN A N 1
ATOM 741 C CA . GLN A 1 90 ? -17.950 -5.132 7.891 1.00 65.38 90 GLN A CA 1
ATOM 742 C C . GLN A 1 90 ? -16.981 -5.332 9.058 1.00 65.38 90 GLN A C 1
ATOM 744 O O . GLN A 1 90 ? -16.370 -4.385 9.558 1.00 65.38 90 GLN A O 1
ATOM 749 N N . ALA A 1 91 ? -16.856 -6.584 9.501 1.00 56.88 91 ALA A N 1
ATOM 750 C CA . ALA A 1 91 ? -16.092 -6.981 10.680 1.00 56.88 91 ALA A CA 1
ATOM 751 C C . ALA A 1 91 ? 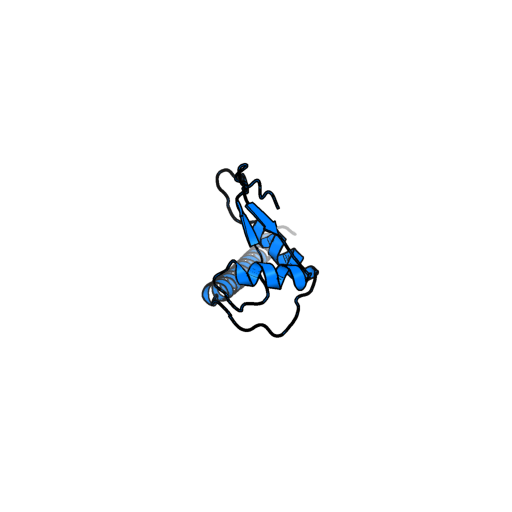-14.566 -6.887 10.486 1.00 56.88 91 ALA A C 1
ATOM 753 O O . ALA A 1 91 ? -13.805 -7.352 11.336 1.00 56.88 91 ALA A O 1
ATOM 754 N N . SER A 1 92 ? -14.093 -6.298 9.384 1.00 52.53 92 SER A N 1
ATOM 755 C CA . SER A 1 92 ? -12.673 -6.088 9.111 1.00 52.53 92 SER A CA 1
ATOM 756 C C . SER A 1 92 ? -12.130 -4.990 10.034 1.00 52.53 92 SER A C 1
ATOM 758 O O . SER A 1 92 ? -12.280 -3.793 9.794 1.00 52.53 92 SER A O 1
ATOM 760 N N . ARG A 1 93 ? -11.517 -5.421 11.142 1.00 53.91 93 ARG A N 1
ATOM 761 C CA . ARG A 1 93 ? -11.194 -4.610 12.333 1.00 53.91 93 ARG A CA 1
ATOM 762 C C . ARG A 1 93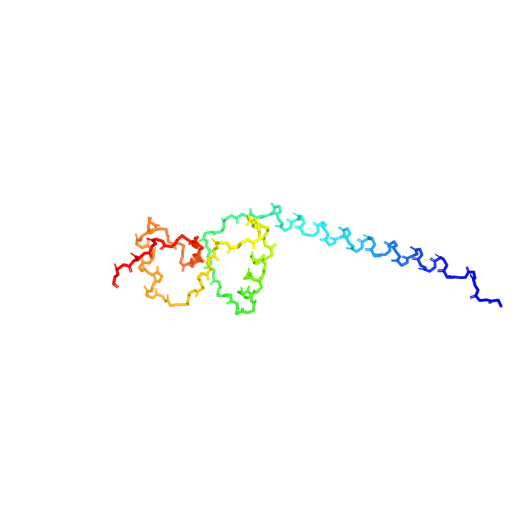 ? -10.086 -3.561 12.158 1.00 53.91 93 ARG A C 1
ATOM 764 O O . ARG A 1 93 ? -9.660 -2.976 13.148 1.00 53.91 93 ARG A O 1
ATOM 771 N N . ARG A 1 94 ? -9.573 -3.311 10.949 1.00 59.00 94 ARG A N 1
ATOM 772 C CA . ARG A 1 94 ? -8.478 -2.350 10.714 1.00 59.00 94 ARG A CA 1
ATOM 773 C C . ARG A 1 94 ? -8.689 -1.639 9.382 1.00 59.00 94 ARG A C 1
ATOM 775 O O . ARG A 1 94 ? -8.434 -2.212 8.330 1.00 59.00 94 ARG A O 1
ATOM 782 N N . LYS A 1 95 ? -9.193 -0.406 9.440 1.00 57.44 95 LYS A N 1
ATOM 783 C CA . LYS A 1 95 ? -9.476 0.422 8.264 1.00 57.44 95 LYS A CA 1
ATOM 784 C C . LYS A 1 95 ? -8.428 1.521 8.162 1.00 57.44 95 LYS A C 1
ATOM 786 O O . LYS A 1 95 ? -8.308 2.332 9.077 1.00 57.44 95 LYS A O 1
ATOM 791 N N . PHE A 1 96 ? -7.699 1.544 7.053 1.00 59.03 96 PHE A N 1
ATOM 792 C CA . PHE A 1 96 ? -7.138 2.787 6.541 1.00 59.03 96 PHE A CA 1
ATOM 793 C C . PHE A 1 96 ? -8.261 3.481 5.785 1.00 59.03 96 PHE A C 1
ATOM 795 O O . PHE A 1 96 ? -8.908 2.861 4.941 1.00 59.03 96 PHE A O 1
ATOM 802 N N . VAL A 1 97 ? -8.536 4.732 6.135 1.00 63.72 97 VAL A N 1
ATOM 803 C CA . VAL A 1 97 ? -9.561 5.522 5.453 1.00 63.72 97 VAL A CA 1
ATOM 804 C C . VAL A 1 97 ? -8.840 6.519 4.565 1.00 63.72 97 VAL A C 1
ATOM 806 O O . VAL A 1 97 ? -8.030 7.312 5.048 1.00 63.72 97 VAL A O 1
ATOM 809 N N . MET A 1 98 ? -9.121 6.432 3.269 1.00 58.94 98 MET A N 1
ATOM 810 C CA . MET A 1 98 ? -8.701 7.407 2.276 1.00 58.94 98 MET A CA 1
ATOM 811 C C . MET A 1 98 ? -9.908 8.290 1.993 1.00 58.94 98 MET A C 1
ATOM 813 O O . MET A 1 98 ? -10.957 7.794 1.589 1.00 58.94 98 MET A O 1
ATOM 817 N N . THR A 1 99 ? -9.772 9.580 2.265 1.00 65.12 99 THR A N 1
ATOM 818 C CA . THR A 1 99 ? -10.800 10.574 1.949 1.00 65.12 99 THR A CA 1
ATOM 819 C C . THR A 1 99 ? -10.282 11.481 0.855 1.00 65.12 99 THR A C 1
ATOM 821 O O . THR A 1 99 ? -9.086 11.770 0.823 1.00 65.12 99 THR A O 1
ATOM 824 N N . THR A 1 100 ? -11.164 11.939 -0.027 1.00 63.38 100 THR A N 1
ATOM 825 C CA . THR A 1 100 ? -10.848 13.028 -0.949 1.00 63.38 100 THR A CA 1
ATOM 826 C C . THR A 1 100 ? -10.833 14.347 -0.184 1.00 63.38 100 THR A C 1
ATOM 828 O O . THR A 1 100 ? -11.518 14.493 0.833 1.00 63.38 100 THR A O 1
ATOM 831 N N . ASP A 1 101 ? -10.021 15.295 -0.645 1.00 59.28 101 ASP A N 1
ATOM 832 C CA . ASP A 1 101 ? -10.053 16.679 -0.162 1.00 59.28 101 ASP A CA 1
ATOM 833 C C . ASP A 1 101 ? -11.199 17.428 -0.850 1.00 59.28 101 ASP A C 1
ATOM 835 O O . ASP A 1 101 ? -10.978 18.342 -1.637 1.00 59.28 101 ASP A O 1
ATOM 839 N N . ASP A 1 102 ? -12.426 16.960 -0.633 1.00 46.81 102 ASP A N 1
ATOM 840 C CA . ASP A 1 102 ? -13.602 17.744 -0.981 1.00 46.81 102 ASP A CA 1
ATOM 841 C C . ASP A 1 102 ? -13.895 18.637 0.225 1.00 46.81 102 ASP A C 1
ATOM 843 O O . ASP A 1 102 ? -14.111 18.146 1.338 1.00 46.81 102 ASP A O 1
ATOM 847 N N . GLN A 1 103 ? -13.819 19.951 0.029 1.00 46.12 103 GLN A N 1
ATOM 848 C CA . GLN A 1 103 ? -13.905 20.982 1.072 1.00 46.12 103 GLN A CA 1
ATOM 849 C C . GLN A 1 103 ? -15.289 21.073 1.759 1.00 46.12 103 GLN A C 1
ATOM 851 O O . GLN A 1 103 ? -15.531 22.024 2.495 1.00 46.12 103 GLN A O 1
ATOM 856 N N . ASP A 1 104 ? -16.170 20.079 1.593 1.00 37.62 104 ASP A N 1
ATOM 857 C CA . ASP A 1 104 ? -17.575 20.135 2.019 1.00 37.62 104 ASP A CA 1
ATOM 858 C C . ASP A 1 104 ? -18.035 19.059 3.017 1.00 37.62 104 ASP A C 1
ATOM 860 O O . ASP A 1 104 ? -19.200 19.046 3.409 1.00 37.62 104 ASP A O 1
ATOM 864 N N . MET A 1 105 ? -17.155 18.210 3.559 1.00 37.41 105 MET A N 1
ATOM 865 C CA . MET A 1 105 ? -17.527 17.403 4.736 1.00 37.41 105 MET A CA 1
ATOM 866 C C . MET A 1 105 ? -17.197 18.119 6.048 1.00 37.41 105 MET A C 1
ATOM 868 O O . MET A 1 105 ? -16.331 17.707 6.822 1.00 37.41 105 MET A O 1
ATOM 872 N N . ARG A 1 106 ? -17.969 19.177 6.327 1.00 33.38 106 ARG A N 1
ATOM 873 C CA . ARG A 1 106 ? -18.286 19.582 7.702 1.00 33.38 106 ARG A CA 1
ATOM 874 C C . ARG A 1 106 ? -19.089 18.455 8.351 1.00 33.38 106 ARG A C 1
ATOM 876 O O . ARG A 1 106 ? -20.312 18.427 8.273 1.00 33.38 106 ARG A O 1
ATOM 883 N N . LEU A 1 107 ? -18.402 17.505 8.975 1.00 33.47 107 LEU A N 1
ATOM 884 C CA . LEU A 1 107 ? -19.044 16.655 9.970 1.00 33.47 107 LEU A CA 1
ATOM 885 C C . LEU A 1 107 ? -19.149 17.482 11.253 1.00 33.47 107 LEU A C 1
ATOM 887 O O . LEU A 1 107 ? -18.210 17.532 12.044 1.00 33.47 107 LEU A O 1
ATOM 891 N N . GLU A 1 108 ? -20.277 18.175 11.408 1.00 29.27 108 GLU A N 1
ATOM 892 C CA . GLU A 1 108 ? -20.782 18.521 12.734 1.00 29.27 108 GLU A CA 1
ATOM 893 C C . GLU A 1 108 ? -21.061 17.209 13.474 1.00 29.27 108 GLU A C 1
ATOM 895 O O . GLU A 1 108 ? -21.979 16.465 13.123 1.00 29.27 108 GLU A O 1
ATOM 900 N N . VAL A 1 109 ? -20.220 16.919 14.466 1.00 33.88 109 VAL A N 1
ATOM 901 C CA . VAL A 1 109 ? -20.524 16.067 15.620 1.00 33.88 109 VAL A CA 1
ATOM 902 C C . VAL A 1 109 ? -19.927 16.742 16.843 1.00 33.88 109 VAL A C 1
ATOM 904 O O . VAL A 1 109 ? -18.741 17.140 16.759 1.00 33.88 109 VAL A O 1
#

Secondary structure (DSSP, 8-state):
--SSSHHHHHHHHHHHHHHHHHHHHHHHHHHHHT--------SPPPHHHHHHHHHHHHTS--GGG---EEEE----HHHHHHHHHTTTT-------EEEE--TT-----

Foldseek 3Di:
DPPPPPPVVVVVVVVVVVVVVVVVVVVVVVVVVPDDDDQDDDDDDDPVVVVVVVVVLLPDDDDVSPSQKDWDADDDQVVLVVVCVVPVVSVSSGDTDIDGNPVPPPPDD

pLDDT: mean 75.61, std 16.18, range [29.27, 94.88]

Sequence (109 aa):
MRLLSQPFILYVQVNKLRRIKMELFNALLNVLSWRHAVHQFTNQISTEQIQNLLEATGLVATFYGLQSFRILVRASDSIRQQLAEHSYRQASRRKFVMTTDDQDMRLEV